Protein AF-A0A434AAF0-F1 (afdb_monomer_lite)

Structure (mmCIF, N/CA/C/O backbone):
data_AF-A0A434AAF0-F1
#
_entry.id   AF-A0A434AAF0-F1
#
loop_
_atom_site.group_PDB
_atom_site.id
_atom_site.type_symbol
_atom_site.label_atom_id
_atom_site.label_alt_id
_atom_site.label_comp_id
_atom_site.label_asym_id
_atom_site.label_entity_id
_atom_site.label_seq_id
_atom_site.pdbx_PDB_ins_code
_atom_site.Cartn_x
_atom_site.Cartn_y
_atom_site.Cartn_z
_atom_site.occupancy
_atom_site.B_iso_or_equiv
_atom_site.auth_seq_id
_atom_site.auth_comp_id
_atom_site.auth_asym_id
_atom_site.auth_atom_id
_atom_site.pdbx_PDB_model_num
ATOM 1 N N . MET A 1 1 ? 7.585 -8.744 -7.421 1.00 86.88 1 MET A N 1
ATOM 2 C CA . MET A 1 1 ? 7.060 -7.723 -6.488 1.00 86.88 1 MET A CA 1
ATOM 3 C C . MET A 1 1 ? 6.099 -8.393 -5.519 1.00 86.88 1 MET A C 1
ATOM 5 O O . MET A 1 1 ? 5.491 -9.385 -5.911 1.00 86.88 1 MET A O 1
ATOM 9 N N . LYS A 1 2 ? 5.959 -7.883 -4.296 1.00 95.50 2 LYS A N 1
ATOM 10 C CA . LYS A 1 2 ? 4.918 -8.319 -3.351 1.00 95.50 2 LYS A CA 1
ATOM 11 C C . LYS A 1 2 ? 3.785 -7.289 -3.315 1.00 95.50 2 LYS A C 1
ATOM 13 O O . LYS A 1 2 ? 4.043 -6.101 -3.485 1.00 95.50 2 LYS A O 1
ATOM 18 N N . LEU A 1 3 ? 2.545 -7.731 -3.127 1.00 96.50 3 LEU A N 1
ATOM 19 C CA . LEU A 1 3 ? 1.380 -6.853 -2.986 1.00 96.50 3 LEU A CA 1
ATOM 20 C C . LEU A 1 3 ? 0.964 -6.800 -1.518 1.00 96.50 3 LEU A C 1
ATOM 22 O O . LEU A 1 3 ? 0.920 -7.837 -0.864 1.00 96.50 3 LEU A O 1
ATOM 26 N N . VAL A 1 4 ? 0.673 -5.607 -1.002 1.00 97.56 4 VAL A N 1
ATOM 27 C CA . VAL A 1 4 ? 0.279 -5.419 0.400 1.00 97.56 4 VAL A CA 1
ATOM 28 C C . VAL A 1 4 ? -0.833 -4.385 0.527 1.00 97.56 4 VAL A C 1
ATOM 30 O O . VAL A 1 4 ? -0.898 -3.423 -0.236 1.00 97.56 4 VAL A O 1
ATOM 33 N N . GLY A 1 5 ? -1.719 -4.589 1.503 1.00 96.38 5 GLY A N 1
ATOM 34 C CA . GLY A 1 5 ? -2.775 -3.632 1.831 1.00 96.38 5 GLY A CA 1
ATOM 35 C C . GLY A 1 5 ? -3.951 -3.612 0.853 1.00 96.38 5 GLY A C 1
ATOM 36 O O . GLY A 1 5 ? -4.733 -2.669 0.894 1.00 96.38 5 GLY A O 1
ATOM 37 N N . PHE A 1 6 ? -4.080 -4.617 -0.019 1.00 97.19 6 PHE A N 1
ATOM 38 C CA . PHE A 1 6 ? -5.203 -4.731 -0.949 1.00 97.19 6 PHE A CA 1
ATOM 39 C C . PHE A 1 6 ? -6.441 -5.301 -0.260 1.00 97.19 6 PHE A C 1
ATOM 41 O O . PHE A 1 6 ? -6.389 -6.372 0.344 1.00 97.19 6 PHE A O 1
ATOM 48 N N . ILE A 1 7 ? -7.556 -4.590 -0.403 1.00 97.38 7 ILE A N 1
ATOM 49 C CA . ILE A 1 7 ? -8.872 -4.977 0.107 1.00 97.38 7 ILE A CA 1
ATOM 50 C C . ILE A 1 7 ? -9.723 -5.433 -1.080 1.00 97.38 7 ILE A C 1
ATOM 52 O O . ILE A 1 7 ? -9.801 -4.718 -2.082 1.00 97.38 7 ILE A O 1
ATOM 56 N N . ARG A 1 8 ? -10.355 -6.606 -0.978 1.00 96.81 8 ARG A N 1
ATOM 57 C CA . ARG A 1 8 ? -11.060 -7.266 -2.090 1.00 96.81 8 ARG A CA 1
ATOM 58 C C . ARG A 1 8 ? -12.187 -6.426 -2.672 1.00 96.81 8 ARG A C 1
ATOM 60 O O . ARG A 1 8 ? -12.369 -6.381 -3.880 1.00 96.81 8 ARG A O 1
ATOM 67 N N . GLU A 1 9 ? -12.894 -5.712 -1.813 1.00 96.50 9 GLU A N 1
ATOM 68 C CA . GLU A 1 9 ? -14.023 -4.856 -2.152 1.00 96.50 9 GLU A CA 1
ATOM 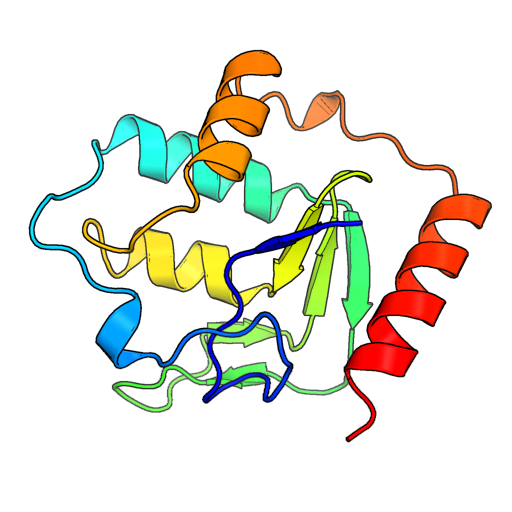69 C C . GLU A 1 9 ? -13.600 -3.603 -2.943 1.00 96.50 9 GLU A C 1
ATOM 71 O O . GLU A 1 9 ? -14.427 -3.011 -3.631 1.00 96.50 9 GLU A O 1
ATOM 76 N N . HIS A 1 10 ? -12.314 -3.223 -2.896 1.00 95.19 10 HIS A N 1
ATOM 77 C CA . HIS A 1 10 ? -11.734 -2.210 -3.792 1.00 95.19 10 HIS A CA 1
ATOM 78 C C . HIS A 1 10 ? -11.057 -2.824 -5.010 1.00 95.19 10 HIS A C 1
ATOM 80 O O . HIS A 1 10 ? -11.116 -2.259 -6.101 1.00 95.19 10 HIS A O 1
ATOM 86 N N . ASN A 1 11 ? -10.363 -3.945 -4.814 1.00 93.94 11 ASN A N 1
ATOM 87 C CA . ASN A 1 11 ? -9.557 -4.609 -5.827 1.00 93.94 11 ASN A CA 1
ATOM 88 C C . ASN A 1 11 ? -9.711 -6.129 -5.726 1.00 93.94 11 ASN A C 1
ATOM 90 O O . ASN A 1 11 ? -9.129 -6.764 -4.840 1.00 93.94 11 ASN A O 1
ATOM 94 N N . ASP A 1 12 ? -10.430 -6.719 -6.679 1.00 93.19 12 ASP A N 1
ATOM 95 C CA . ASP A 1 12 ? -10.618 -8.167 -6.746 1.00 93.19 12 ASP A CA 1
ATOM 96 C C . ASP A 1 12 ? -9.420 -8.851 -7.423 1.00 93.19 12 ASP A C 1
ATOM 98 O O . ASP A 1 12 ? -9.425 -9.183 -8.605 1.00 93.19 12 ASP A O 1
ATOM 102 N N . ILE A 1 13 ? -8.334 -8.985 -6.662 1.00 94.00 13 ILE A N 1
ATOM 103 C CA . ILE A 1 13 ? -7.114 -9.692 -7.060 1.00 94.00 13 ILE A CA 1
ATOM 104 C C . ILE A 1 13 ? -6.813 -10.823 -6.076 1.00 94.00 13 ILE A C 1
ATOM 106 O O . ILE A 1 13 ? -7.236 -10.789 -4.926 1.00 94.00 13 ILE A O 1
ATOM 110 N N . VAL A 1 14 ? -6.018 -11.806 -6.499 1.00 93.06 14 VAL A N 1
ATOM 111 C CA . VAL A 1 14 ? -5.680 -12.986 -5.679 1.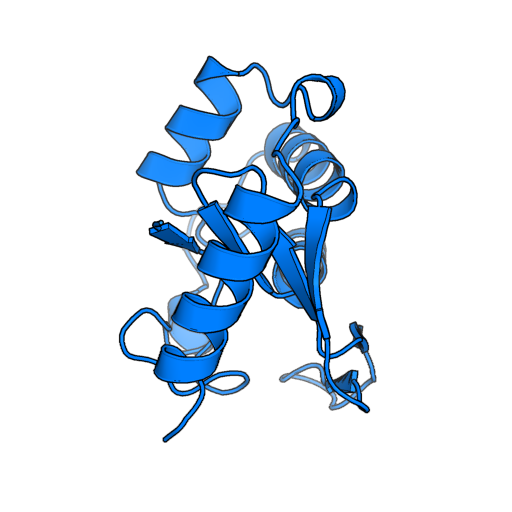00 93.06 14 VAL A CA 1
ATOM 112 C C . VAL A 1 14 ? -5.045 -12.607 -4.336 1.00 93.06 14 VAL A C 1
ATOM 114 O O . VAL A 1 14 ? -5.299 -13.254 -3.324 1.00 93.06 14 VAL A O 1
ATOM 117 N N . GLU A 1 15 ? -4.225 -11.559 -4.314 1.00 94.06 15 GLU A N 1
ATOM 118 C CA . GLU A 1 15 ? -3.528 -11.083 -3.120 1.00 94.06 15 GLU A CA 1
ATOM 119 C C . GLU A 1 15 ? -4.397 -10.224 -2.184 1.00 94.06 15 GLU A C 1
ATOM 121 O O . GLU A 1 15 ? -3.920 -9.808 -1.126 1.00 94.06 15 GLU A O 1
ATOM 126 N N . SER A 1 16 ? -5.649 -9.928 -2.550 1.00 95.62 16 SER A N 1
ATOM 127 C CA . SER A 1 16 ? -6.534 -9.107 -1.729 1.00 95.62 16 SER A CA 1
ATOM 128 C C . SER A 1 16 ? -7.195 -9.905 -0.606 1.00 95.62 16 SER A C 1
ATOM 130 O O . SER A 1 16 ? -7.567 -11.081 -0.730 1.00 95.62 16 SER A O 1
ATOM 132 N N . VAL A 1 17 ? -7.381 -9.228 0.523 1.00 95.62 17 VAL A N 1
ATOM 133 C CA . VAL A 1 17 ? -8.101 -9.761 1.681 1.00 95.62 17 VAL A CA 1
ATOM 134 C C . VAL A 1 17 ? -9.480 -9.120 1.779 1.00 95.62 17 VAL A C 1
ATOM 136 O O . VAL A 1 17 ? -9.656 -7.965 1.400 1.00 95.62 17 VAL A O 1
ATOM 139 N N . ALA A 1 18 ? -10.467 -9.865 2.275 1.00 96.69 18 ALA A N 1
ATOM 140 C CA . ALA A 1 18 ? -11.796 -9.312 2.528 1.00 96.69 18 ALA A CA 1
ATOM 141 C C . ALA A 1 18 ? -11.718 -8.204 3.587 1.00 96.69 18 ALA A C 1
ATOM 143 O O . ALA A 1 18 ? -10.950 -8.326 4.547 1.00 96.69 18 ALA A O 1
ATOM 144 N N . TYR A 1 19 ? -12.527 -7.157 3.437 1.00 96.25 19 TYR A N 1
ATOM 145 C CA . TYR A 1 19 ? -12.526 -5.990 4.318 1.00 96.25 19 TYR A CA 1
ATOM 146 C C . TYR A 1 19 ? -12.697 -6.368 5.791 1.00 96.25 19 TYR A C 1
ATOM 148 O O . TYR A 1 19 ? -11.928 -5.943 6.644 1.00 96.25 19 TYR A O 1
ATOM 156 N N . GLU A 1 20 ? -13.629 -7.264 6.094 1.00 93.88 20 GLU A N 1
ATOM 157 C CA . GLU A 1 20 ? -13.863 -7.764 7.454 1.00 93.88 20 GLU A CA 1
ATOM 158 C C . GLU A 1 20 ? -12.643 -8.470 8.076 1.00 93.88 20 GLU A C 1
ATOM 160 O O . GLU A 1 20 ? -12.477 -8.486 9.295 1.00 93.88 20 GLU A O 1
ATOM 165 N N . SER A 1 21 ? -11.759 -9.029 7.246 1.00 93.31 21 SER A N 1
ATOM 166 C CA . SER A 1 21 ? -10.584 -9.791 7.680 1.00 93.31 21 SER A CA 1
ATOM 167 C C . SER A 1 21 ? -9.350 -8.922 7.932 1.00 93.31 21 SER A C 1
ATOM 169 O O . SER A 1 21 ? -8.333 -9.435 8.406 1.00 93.31 21 SER A O 1
ATOM 171 N N . ILE A 1 22 ? -9.404 -7.619 7.626 1.00 93.75 22 ILE A N 1
ATOM 172 C CA . ILE A 1 22 ? -8.288 -6.702 7.902 1.00 93.75 22 ILE A CA 1
ATOM 173 C C . ILE A 1 22 ? -8.188 -6.364 9.387 1.00 93.75 22 ILE A C 1
ATOM 175 O O . ILE A 1 22 ? -7.147 -5.899 9.832 1.00 93.75 22 ILE A O 1
ATOM 179 N N . PHE A 1 23 ? -9.255 -6.556 10.161 1.00 93.38 23 PHE A N 1
ATOM 180 C CA . PHE A 1 23 ? -9.287 -6.174 11.565 1.00 93.38 23 PHE A CA 1
ATOM 181 C C . PHE A 1 23 ? -8.690 -7.268 12.445 1.00 93.38 23 PHE A C 1
ATOM 183 O O . PHE A 1 23 ? -9.011 -8.448 12.314 1.00 93.38 23 PHE A O 1
ATOM 190 N N . PHE A 1 24 ? -7.843 -6.868 13.390 1.00 88.38 24 PHE A N 1
ATOM 191 C CA . PHE A 1 24 ? -7.308 -7.760 14.410 1.00 88.38 24 PHE A CA 1
ATOM 192 C C . PHE A 1 24 ? -7.720 -7.318 15.818 1.00 88.38 24 PHE A C 1
ATOM 194 O O . PHE A 1 24 ? -8.160 -6.188 16.037 1.00 88.38 24 PHE A O 1
ATOM 201 N N . ASN A 1 25 ? -7.578 -8.219 16.793 1.00 85.88 25 ASN A N 1
ATOM 202 C CA . ASN A 1 25 ? -7.940 -7.940 18.189 1.00 85.88 25 ASN A CA 1
ATOM 203 C C . ASN A 1 25 ? -6.916 -7.047 18.906 1.00 85.88 25 ASN A C 1
ATOM 205 O O . ASN A 1 25 ? -7.210 -6.480 19.956 1.00 85.88 25 ASN A O 1
ATOM 209 N N . VAL A 1 26 ? -5.709 -6.927 18.350 1.00 89.25 26 VAL A N 1
ATOM 210 C CA . VAL A 1 26 ? -4.616 -6.137 18.919 1.00 89.25 26 VAL A CA 1
ATOM 211 C C . VAL A 1 26 ? -4.438 -4.871 18.092 1.00 89.25 26 VAL A C 1
ATOM 213 O O . VAL A 1 26 ? -4.346 -4.929 16.867 1.00 89.25 26 VAL A O 1
ATOM 216 N N . LYS A 1 27 ? -4.385 -3.722 18.771 1.00 91.12 27 LYS A N 1
ATOM 217 C CA . LYS A 1 27 ? -4.048 -2.445 18.139 1.00 91.12 27 LYS A CA 1
ATOM 218 C C . LYS A 1 27 ? -2.551 -2.387 17.860 1.00 91.12 27 LYS A C 1
ATOM 220 O O . LYS A 1 27 ? -1.747 -2.756 18.715 1.00 91.12 27 LYS A O 1
ATOM 225 N N . ASN A 1 28 ? -2.185 -1.866 16.697 1.00 92.31 28 ASN A N 1
ATOM 226 C CA . ASN A 1 28 ? -0.816 -1.451 16.439 1.00 92.31 28 ASN A CA 1
ATOM 227 C C . ASN A 1 28 ? -0.450 -0.308 17.388 1.00 92.31 28 ASN A C 1
ATOM 229 O O . ASN A 1 28 ? -1.307 0.486 17.789 1.00 92.31 28 ASN A O 1
ATOM 233 N N . ASN A 1 29 ? 0.832 -0.211 17.733 1.00 93.31 29 ASN A N 1
ATOM 234 C CA . ASN A 1 29 ? 1.311 0.964 18.445 1.00 93.31 29 ASN A CA 1
ATOM 235 C C . ASN A 1 29 ? 1.219 2.203 17.530 1.00 93.31 29 ASN A C 1
ATOM 237 O O . ASN A 1 29 ? 1.331 2.104 16.304 1.00 93.31 29 ASN A O 1
ATOM 241 N N . GLU A 1 30 ? 0.985 3.365 18.135 1.00 94.50 30 GLU A N 1
ATOM 242 C CA . GLU A 1 30 ? 0.749 4.620 17.414 1.00 94.50 30 GLU A CA 1
ATOM 243 C C . GLU A 1 30 ? 1.944 5.018 16.537 1.00 94.50 30 GLU A C 1
ATOM 245 O O . GLU A 1 30 ? 1.771 5.385 15.376 1.00 94.50 30 GLU A O 1
ATOM 250 N N . GLU A 1 31 ? 3.162 4.852 17.054 1.00 95.19 31 GLU A N 1
ATOM 251 C CA . GLU A 1 31 ? 4.404 5.114 16.324 1.00 95.19 31 GLU A CA 1
ATOM 252 C C . GLU A 1 31 ? 4.505 4.287 15.029 1.00 95.19 31 GLU A C 1
ATOM 254 O O . GLU A 1 31 ? 4.872 4.814 13.981 1.00 95.19 31 GLU A O 1
ATOM 259 N N . THR A 1 32 ? 4.105 3.014 15.059 1.00 94.62 32 THR A N 1
ATOM 260 C CA . THR A 1 32 ? 4.098 2.129 13.885 1.00 94.62 32 THR A CA 1
ATOM 261 C C . THR A 1 32 ? 3.107 2.621 12.846 1.00 94.62 32 THR A C 1
ATOM 263 O O . THR A 1 32 ? 3.442 2.642 11.663 1.00 94.62 32 THR A O 1
ATOM 266 N N . ILE A 1 33 ? 1.915 3.066 13.256 1.00 96.00 33 ILE A N 1
ATOM 267 C CA . ILE A 1 33 ? 0.933 3.649 12.332 1.00 96.00 33 ILE A CA 1
ATOM 268 C C . ILE A 1 33 ? 1.486 4.931 11.700 1.00 96.00 33 ILE A C 1
ATOM 270 O O . ILE A 1 33 ? 1.432 5.086 10.477 1.00 96.00 33 ILE A O 1
ATOM 274 N N . ILE A 1 34 ? 2.058 5.835 12.498 1.00 96.56 34 ILE A N 1
ATOM 275 C CA . ILE A 1 34 ? 2.630 7.097 12.009 1.00 96.56 34 ILE A CA 1
ATOM 276 C C . ILE A 1 34 ? 3.768 6.823 11.019 1.00 96.56 34 ILE A C 1
ATOM 278 O O . ILE A 1 34 ? 3.733 7.314 9.890 1.00 96.56 34 ILE A O 1
ATOM 282 N N . ASN A 1 35 ? 4.738 5.992 11.399 1.00 96.69 35 ASN A N 1
ATOM 283 C CA . ASN A 1 35 ? 5.903 5.692 10.571 1.00 96.69 35 ASN A CA 1
ATOM 284 C C . ASN A 1 35 ? 5.515 4.949 9.286 1.00 96.69 35 ASN A C 1
ATOM 286 O O . ASN A 1 35 ? 5.972 5.316 8.202 1.00 96.69 35 ASN A O 1
ATOM 290 N N . THR A 1 36 ? 4.622 3.959 9.381 1.00 97.06 36 THR A N 1
ATOM 291 C CA . THR A 1 36 ? 4.135 3.207 8.215 1.00 97.06 36 THR A CA 1
ATOM 292 C C . THR A 1 36 ? 3.375 4.119 7.264 1.00 97.06 36 THR A C 1
ATOM 294 O O . THR A 1 36 ? 3.671 4.157 6.075 1.00 97.06 36 THR A O 1
ATOM 297 N N . THR A 1 37 ? 2.422 4.908 7.758 1.00 97.12 37 THR A N 1
ATOM 298 C CA . THR A 1 37 ? 1.620 5.777 6.884 1.00 97.12 37 THR A CA 1
ATOM 299 C C . THR A 1 37 ? 2.465 6.877 6.246 1.00 97.12 37 THR A C 1
ATOM 301 O O . THR A 1 37 ? 2.273 7.181 5.070 1.00 97.12 37 THR A O 1
ATOM 304 N N . ASN A 1 38 ? 3.443 7.435 6.967 1.00 96.88 38 ASN A N 1
ATOM 305 C CA . ASN A 1 38 ? 4.400 8.384 6.403 1.00 96.88 38 ASN A CA 1
ATOM 306 C C . ASN A 1 38 ? 5.234 7.750 5.280 1.00 96.88 38 ASN A C 1
ATOM 308 O O . ASN A 1 38 ? 5.398 8.353 4.221 1.00 96.88 38 ASN A O 1
ATOM 312 N N . TYR A 1 39 ? 5.699 6.515 5.476 1.00 97.81 39 TYR A N 1
ATOM 313 C CA . TYR A 1 39 ? 6.408 5.760 4.447 1.00 97.81 39 TYR A CA 1
ATOM 314 C C . TYR A 1 39 ? 5.540 5.522 3.202 1.00 97.81 39 TYR A C 1
ATOM 316 O O . TYR A 1 39 ? 5.945 5.862 2.091 1.00 97.81 39 TYR A O 1
ATOM 324 N N . LEU A 1 40 ? 4.317 5.011 3.387 1.00 97.75 40 LEU A N 1
ATOM 325 C CA . LEU A 1 40 ? 3.386 4.699 2.297 1.00 97.75 40 LEU A CA 1
ATOM 326 C C . LEU A 1 40 ? 3.036 5.930 1.447 1.00 97.75 40 LEU A C 1
ATOM 328 O O . LEU A 1 40 ? 2.937 5.817 0.225 1.00 97.75 40 LEU A O 1
ATOM 332 N N . ASN A 1 41 ? 2.869 7.098 2.080 1.00 96.69 41 ASN A N 1
ATOM 333 C CA . ASN A 1 41 ? 2.525 8.354 1.398 1.00 96.69 41 ASN A CA 1
ATOM 334 C C . ASN A 1 41 ? 3.679 8.928 0.557 1.00 96.69 41 ASN A C 1
ATOM 336 O O . ASN A 1 41 ? 3.437 9.786 -0.287 1.00 96.69 41 ASN A O 1
ATOM 340 N N . ASN A 1 42 ? 4.914 8.470 0.784 1.00 97.19 42 ASN A N 1
ATOM 341 C CA . ASN A 1 42 ? 6.111 8.900 0.056 1.00 97.19 42 ASN A CA 1
ATOM 342 C C . ASN A 1 42 ? 6.616 7.834 -0.937 1.00 97.19 42 ASN A C 1
ATOM 344 O O . ASN A 1 42 ? 7.747 7.917 -1.416 1.00 97.19 42 ASN A O 1
ATOM 348 N N . GLY A 1 43 ? 5.795 6.826 -1.252 1.00 97.12 43 GLY A N 1
ATOM 349 C CA . GLY A 1 43 ? 6.102 5.845 -2.291 1.00 97.12 43 GLY A CA 1
ATOM 350 C C . GLY A 1 43 ? 6.130 6.451 -3.698 1.00 97.12 43 GLY A C 1
ATOM 351 O O . GLY A 1 43 ? 5.572 7.516 -3.963 1.00 97.12 43 GLY A O 1
ATOM 352 N N . ILE A 1 44 ? 6.745 5.738 -4.639 1.00 97.62 44 ILE A N 1
ATOM 353 C CA . ILE A 1 44 ? 6.768 6.129 -6.050 1.00 97.62 44 ILE A CA 1
ATOM 354 C C . ILE A 1 44 ? 5.481 5.654 -6.720 1.00 97.62 44 ILE A C 1
ATOM 356 O O . ILE A 1 44 ? 5.142 4.476 -6.654 1.00 97.62 44 ILE A O 1
ATOM 360 N N . LEU A 1 45 ? 4.770 6.565 -7.384 1.00 97.50 45 LEU A N 1
ATOM 361 C CA . LEU A 1 45 ? 3.549 6.250 -8.125 1.00 97.50 45 LEU A CA 1
ATOM 362 C C . LEU A 1 45 ? 3.841 5.253 -9.256 1.00 97.50 45 LEU A C 1
ATOM 364 O O . LEU A 1 45 ? 4.634 5.556 -10.143 1.00 97.50 45 LEU A O 1
ATOM 368 N N . VAL A 1 46 ? 3.175 4.102 -9.281 1.00 96.81 46 VAL A N 1
ATOM 369 C CA . VAL A 1 46 ? 3.335 3.092 -10.343 1.00 96.81 46 VAL A CA 1
ATOM 370 C C . VAL A 1 46 ? 2.226 3.196 -11.372 1.00 96.81 46 VAL A C 1
ATOM 372 O O . VAL A 1 46 ? 2.503 3.286 -12.558 1.00 96.81 46 VAL A O 1
ATOM 375 N N . LEU A 1 47 ? 0.979 3.198 -10.913 1.00 95.31 47 LEU A N 1
ATOM 376 C CA . LEU A 1 47 ? -0.195 3.139 -11.772 1.00 95.31 47 LEU A CA 1
ATOM 377 C C . LEU A 1 47 ? -1.280 4.035 -11.181 1.00 95.31 47 LEU A C 1
ATOM 379 O O . LEU A 1 47 ? -1.461 4.068 -9.963 1.00 95.31 47 LEU A O 1
ATOM 383 N N . ALA A 1 48 ? -1.998 4.754 -12.035 1.00 95.19 48 ALA A N 1
ATOM 384 C CA . ALA A 1 48 ? -3.150 5.553 -11.644 1.00 95.19 48 ALA A CA 1
ATOM 385 C C . ALA A 1 48 ? -4.219 5.512 -12.732 1.00 95.19 48 ALA A C 1
ATOM 387 O O . ALA A 1 48 ? -3.909 5.515 -13.921 1.00 95.19 48 ALA A O 1
ATOM 388 N N . TRP 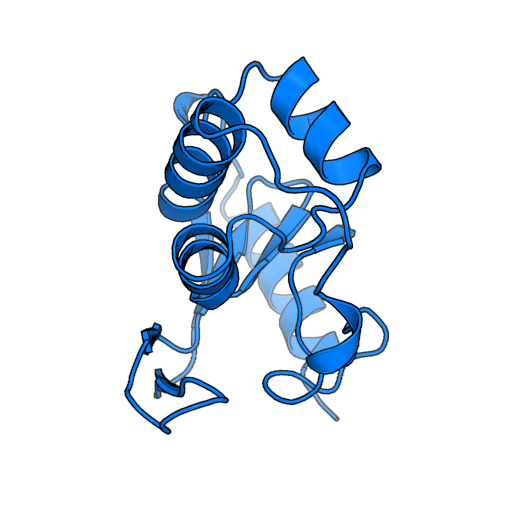A 1 49 ? -5.474 5.507 -12.302 1.00 91.88 49 TRP A N 1
ATOM 389 C CA . TRP A 1 49 ? -6.653 5.518 -13.156 1.00 91.88 49 TRP A CA 1
ATOM 390 C C . TRP A 1 49 ? -7.490 6.753 -12.842 1.00 91.88 49 TRP A C 1
ATOM 392 O O . TRP A 1 49 ? -7.398 7.333 -11.758 1.00 91.88 49 TRP A O 1
ATOM 402 N N . MET A 1 50 ? -8.344 7.151 -13.785 1.00 91.75 50 MET A N 1
ATOM 403 C CA . MET A 1 50 ? -9.339 8.180 -13.505 1.00 91.75 50 MET A CA 1
ATOM 404 C C . MET A 1 50 ? -10.341 7.646 -12.480 1.00 91.75 50 MET A C 1
ATOM 406 O O . MET A 1 50 ? -11.058 6.685 -12.750 1.00 91.75 50 MET A O 1
ATOM 410 N N . GLY A 1 51 ? -10.393 8.269 -11.305 1.00 93.81 51 GLY A N 1
ATOM 411 C CA . GLY A 1 51 ? -11.350 7.925 -10.262 1.00 93.81 51 GLY A CA 1
ATOM 412 C C . GLY A 1 51 ? -10.770 8.016 -8.860 1.00 93.81 51 GLY A C 1
ATOM 413 O O . GLY A 1 51 ? -9.602 8.350 -8.653 1.00 93.81 51 GLY A O 1
ATOM 414 N N . TYR A 1 52 ? -11.623 7.697 -7.896 1.00 96.25 52 TYR A N 1
ATOM 415 C CA . TYR A 1 52 ? -11.308 7.703 -6.476 1.00 96.25 52 TYR A CA 1
ATOM 416 C C . TYR A 1 52 ? -11.822 6.417 -5.845 1.00 96.25 52 TYR A C 1
ATOM 418 O O . TYR A 1 52 ? -12.900 5.934 -6.196 1.00 96.25 52 TYR A O 1
ATOM 426 N N . PHE A 1 53 ? -11.062 5.900 -4.890 1.00 96.81 53 PHE A N 1
ATOM 427 C CA . PHE A 1 53 ? -11.556 4.908 -3.956 1.00 96.81 53 PHE A CA 1
ATOM 428 C C . PHE A 1 53 ? -12.541 5.556 -2.992 1.00 96.81 53 PHE A C 1
ATOM 430 O O . PHE A 1 53 ? -12.365 6.709 -2.578 1.00 96.81 53 PHE A O 1
ATOM 437 N N . LYS A 1 54 ? -13.567 4.788 -2.641 1.00 97.62 54 LYS A N 1
ATOM 438 C CA . LYS A 1 54 ? -14.563 5.166 -1.647 1.00 97.62 54 LYS A CA 1
ATOM 439 C C . LYS A 1 54 ? -14.289 4.437 -0.345 1.00 97.62 54 LYS A C 1
ATOM 441 O O . LYS A 1 54 ? -13.751 3.340 -0.345 1.00 97.62 54 LYS A O 1
ATOM 446 N N . ASP A 1 55 ? -14.636 5.040 0.768 1.00 97.00 55 ASP A N 1
ATOM 447 C CA . ASP A 1 55 ? -14.670 4.353 2.046 1.00 97.00 55 ASP A CA 1
ATOM 448 C C . ASP A 1 55 ? -15.754 3.265 2.024 1.00 97.00 55 ASP A C 1
ATOM 450 O O . ASP A 1 55 ? -16.862 3.501 1.534 1.00 97.00 55 ASP A O 1
ATOM 454 N N . LEU A 1 56 ? -15.450 2.084 2.557 1.00 96.69 56 LEU A N 1
ATOM 455 C CA . LEU A 1 56 ? -16.404 0.976 2.610 1.00 96.69 56 LEU A CA 1
ATOM 456 C C . LEU A 1 56 ? -17.479 1.170 3.684 1.00 96.69 56 LEU A C 1
ATOM 458 O O . LEU A 1 56 ? -18.537 0.558 3.577 1.00 96.69 56 LEU A O 1
ATOM 462 N N . ASP A 1 57 ? -17.253 2.037 4.676 1.00 95.50 57 ASP A N 1
ATOM 463 C CA . ASP A 1 57 ? -18.225 2.232 5.759 1.00 95.50 57 ASP A CA 1
ATOM 464 C C . ASP A 1 57 ? -19.263 3.318 5.457 1.00 95.50 57 ASP A C 1
ATOM 466 O O . ASP A 1 57 ? -20.423 3.185 5.843 1.00 95.50 57 ASP A O 1
ATOM 470 N N . ASN A 1 58 ? -18.863 4.410 4.797 1.00 96.00 58 ASN A N 1
ATOM 471 C CA . ASN A 1 58 ? -19.730 5.576 4.559 1.00 96.00 58 ASN A CA 1
ATOM 472 C C . ASN A 1 58 ? -19.820 6.007 3.080 1.00 96.00 58 ASN A C 1
ATOM 474 O O . ASN A 1 58 ? -20.670 6.830 2.747 1.00 96.00 58 ASN A O 1
ATOM 478 N N . GLY A 1 59 ? -18.995 5.455 2.181 1.00 95.69 59 GLY A N 1
ATOM 479 C CA . GLY A 1 59 ? -18.988 5.800 0.757 1.00 95.69 59 GLY A CA 1
ATOM 480 C C . GLY A 1 59 ? -18.261 7.101 0.385 1.00 95.69 59 GLY A C 1
ATOM 481 O O . GLY A 1 59 ? -18.278 7.468 -0.796 1.00 95.69 59 GLY A O 1
ATOM 482 N N . ASP A 1 60 ? -17.617 7.783 1.338 1.00 97.62 60 ASP A N 1
ATOM 483 C CA . ASP A 1 60 ? -16.880 9.031 1.100 1.00 97.62 60 ASP A CA 1
ATOM 484 C C . ASP A 1 60 ? -15.646 8.801 0.216 1.00 97.62 60 ASP A C 1
ATOM 486 O O . ASP A 1 60 ? -15.056 7.724 0.215 1.00 97.62 60 ASP A O 1
ATOM 490 N N . LEU A 1 61 ? -15.214 9.810 -0.547 1.00 97.19 61 LEU A N 1
ATOM 491 C CA . LEU A 1 61 ? -13.988 9.710 -1.350 1.00 97.19 61 LEU A CA 1
ATOM 492 C C . LEU A 1 61 ? -12.754 9.778 -0.438 1.00 97.19 61 LEU A C 1
ATOM 494 O O . LEU A 1 61 ? -12.566 10.774 0.258 1.00 97.19 61 LEU A O 1
ATOM 498 N N . ILE A 1 62 ? -11.890 8.758 -0.474 1.00 96.94 62 ILE A N 1
ATOM 499 C CA . ILE A 1 62 ? -10.768 8.635 0.482 1.00 96.94 62 ILE A CA 1
ATOM 500 C C . ILE A 1 62 ? -9.386 8.757 -0.149 1.00 96.94 62 ILE A C 1
ATOM 502 O O . ILE A 1 62 ? -8.447 9.217 0.500 1.00 96.94 62 ILE A O 1
ATOM 506 N N . ALA A 1 63 ? -9.235 8.344 -1.406 1.00 95.12 63 ALA A N 1
ATOM 507 C CA . ALA A 1 63 ? -7.953 8.363 -2.095 1.00 95.12 63 ALA A CA 1
ATOM 508 C C . ALA A 1 63 ? -8.153 8.312 -3.616 1.00 95.12 63 ALA A C 1
ATOM 510 O O . ALA A 1 63 ? -9.139 7.732 -4.072 1.00 95.12 63 ALA A O 1
ATOM 511 N N . PRO A 1 64 ? -7.244 8.882 -4.425 1.00 96.06 64 PRO A N 1
ATOM 512 C CA . PRO A 1 64 ? -7.242 8.643 -5.868 1.00 96.06 64 PRO A CA 1
ATOM 513 C C . PRO A 1 64 ? -7.069 7.147 -6.171 1.00 96.06 64 PRO A C 1
ATOM 515 O O . PRO A 1 64 ? -6.450 6.426 -5.387 1.00 96.06 64 PRO A O 1
ATOM 518 N N . ASN A 1 65 ? -7.594 6.681 -7.310 1.00 96.06 65 ASN A N 1
ATOM 519 C CA . ASN A 1 65 ? -7.374 5.310 -7.779 1.00 96.06 65 ASN A CA 1
ATOM 520 C C . ASN A 1 65 ? -5.928 5.140 -8.273 1.00 96.06 65 ASN A C 1
ATOM 522 O O . ASN A 1 65 ? -5.652 5.174 -9.473 1.00 96.06 65 ASN A O 1
ATOM 526 N N . SER A 1 66 ? -4.996 5.044 -7.328 1.00 97.25 66 SER A N 1
ATOM 527 C CA . SER A 1 66 ? -3.564 4.956 -7.580 1.00 97.25 66 SER A CA 1
ATOM 528 C C . SER A 1 66 ? -2.862 3.934 -6.691 1.00 97.25 66 SER A C 1
ATOM 530 O O . SER A 1 66 ? -3.334 3.560 -5.614 1.00 97.25 66 SER A O 1
ATOM 532 N N . TYR A 1 67 ? -1.703 3.491 -7.172 1.00 98.00 67 TYR A N 1
ATOM 533 C CA . TYR A 1 67 ? -0.873 2.464 -6.559 1.00 98.00 67 TYR A CA 1
ATOM 534 C C . TYR A 1 67 ? 0.574 2.937 -6.524 1.00 98.00 67 TYR A C 1
ATOM 536 O O . TYR A 1 67 ? 1.076 3.515 -7.493 1.00 98.00 67 TYR A O 1
ATOM 544 N N . TYR A 1 68 ? 1.246 2.676 -5.413 1.00 98.38 68 TYR A N 1
ATOM 545 C CA . TYR A 1 68 ? 2.590 3.160 -5.125 1.00 98.38 68 TYR A CA 1
ATOM 546 C C . TYR A 1 68 ? 3.527 1.996 -4.828 1.00 98.38 68 TYR A C 1
ATOM 548 O O . TYR A 1 68 ? 3.080 0.893 -4.516 1.00 98.38 68 TYR A O 1
ATOM 556 N N . THR A 1 69 ? 4.830 2.242 -4.934 1.00 97.88 69 THR A N 1
ATOM 557 C CA . THR A 1 69 ? 5.866 1.243 -4.681 1.00 97.88 69 THR A CA 1
ATOM 558 C C . THR A 1 69 ? 7.104 1.835 -4.027 1.00 97.88 69 THR A C 1
ATOM 560 O O . THR A 1 69 ? 7.415 3.016 -4.192 1.00 97.88 69 THR A O 1
ATOM 563 N N . ASP A 1 70 ? 7.861 0.975 -3.355 1.00 96.56 70 ASP A N 1
ATOM 564 C CA . ASP A 1 70 ? 9.256 1.201 -2.981 1.00 96.56 70 ASP A CA 1
ATOM 565 C C . ASP A 1 70 ? 10.262 0.442 -3.872 1.00 96.56 70 ASP A C 1
ATOM 567 O O . ASP A 1 70 ? 11.470 0.533 -3.660 1.00 96.56 70 ASP A O 1
ATOM 571 N N . GLY A 1 71 ? 9.772 -0.314 -4.862 1.00 95.62 71 GLY A N 1
ATOM 572 C CA . GLY A 1 71 ? 10.540 -1.234 -5.705 1.00 95.62 71 GLY A CA 1
ATOM 573 C C . GLY A 1 71 ? 10.457 -2.708 -5.286 1.00 95.62 71 GLY A C 1
ATOM 574 O O . GLY A 1 71 ? 10.722 -3.583 -6.110 1.00 95.62 71 GLY A O 1
ATOM 575 N N . SER A 1 72 ? 10.041 -3.000 -4.054 1.00 95.56 72 SER A N 1
ATOM 576 C CA . SER A 1 72 ? 9.886 -4.361 -3.517 1.00 95.56 72 SER A CA 1
ATOM 577 C C . SER A 1 72 ? 8.413 -4.730 -3.332 1.00 95.56 72 SER A C 1
ATOM 579 O O . SER A 1 72 ? 7.973 -5.810 -3.749 1.00 95.56 72 SER A O 1
ATOM 581 N N . TYR A 1 73 ? 7.650 -3.804 -2.757 1.00 97.75 73 TYR A N 1
ATOM 582 C CA . TYR A 1 73 ? 6.228 -3.896 -2.471 1.00 97.75 73 TYR A CA 1
ATOM 583 C C . TYR A 1 73 ? 5.436 -2.906 -3.321 1.00 97.75 73 TYR A C 1
ATOM 585 O O . TYR A 1 73 ? 5.921 -1.828 -3.666 1.00 97.75 73 TYR A O 1
ATOM 593 N N . ILE A 1 74 ? 4.198 -3.264 -3.641 1.00 98.12 74 ILE A N 1
ATOM 594 C CA . ILE A 1 74 ? 3.198 -2.356 -4.198 1.00 98.12 74 ILE A CA 1
ATOM 595 C C . ILE A 1 74 ? 2.005 -2.324 -3.255 1.00 98.12 74 ILE A C 1
ATOM 597 O O . ILE A 1 74 ? 1.590 -3.363 -2.738 1.00 98.12 74 ILE A O 1
ATOM 601 N N . TRP A 1 75 ? 1.447 -1.135 -3.064 1.00 98.19 75 TRP A N 1
ATOM 602 C CA . TRP A 1 75 ? 0.262 -0.918 -2.246 1.00 98.19 75 TRP A CA 1
ATOM 603 C C . TRP A 1 75 ? -0.688 0.101 -2.882 1.00 98.19 75 TRP A C 1
ATOM 605 O O . TRP A 1 75 ? -0.250 0.988 -3.625 1.00 98.19 75 TRP A O 1
ATOM 615 N N . PRO A 1 76 ? -1.993 0.007 -2.590 1.00 97.75 76 PRO A N 1
ATOM 616 C CA . PRO A 1 76 ? -2.975 0.985 -3.031 1.00 97.75 76 PRO A CA 1
ATOM 617 C C . PRO A 1 76 ? -2.948 2.248 -2.160 1.00 97.75 76 PRO A C 1
ATOM 619 O O . PRO A 1 76 ? -2.612 2.209 -0.974 1.00 97.75 76 PRO A O 1
ATOM 622 N N . ALA A 1 77 ? -3.365 3.379 -2.730 1.00 97.69 77 ALA A N 1
ATOM 623 C CA . ALA A 1 77 ? -3.415 4.671 -2.043 1.00 97.69 77 ALA A CA 1
ATOM 624 C C . ALA A 1 77 ? -4.266 4.647 -0.758 1.00 97.69 77 ALA A C 1
ATOM 626 O O . ALA A 1 77 ? -3.912 5.272 0.244 1.00 97.69 77 ALA A O 1
ATOM 627 N N . TYR A 1 78 ? -5.369 3.890 -0.763 1.00 97.69 78 TYR A N 1
ATOM 628 C CA . TYR A 1 78 ? -6.263 3.772 0.392 1.00 97.69 78 TYR A CA 1
ATOM 629 C C . TYR A 1 78 ? -5.633 3.044 1.582 1.00 97.69 78 TYR A C 1
ATOM 631 O O . TYR A 1 78 ? -6.150 3.152 2.692 1.00 97.69 78 TYR A O 1
ATOM 639 N N . PHE A 1 79 ? -4.526 2.317 1.401 1.00 98.00 79 PHE A N 1
ATOM 640 C CA . PHE A 1 79 ? -3.934 1.544 2.492 1.00 98.00 79 PHE A CA 1
ATOM 641 C C . PHE A 1 79 ? -3.517 2.451 3.659 1.00 98.00 79 PHE A C 1
ATOM 643 O O . PHE A 1 79 ? -3.860 2.200 4.812 1.00 98.00 79 PHE A O 1
ATOM 650 N N . SER A 1 80 ? -2.876 3.580 3.347 1.00 97.06 80 SER A N 1
ATOM 651 C CA . SER A 1 80 ? -2.510 4.606 4.333 1.00 97.06 80 SER A CA 1
ATOM 652 C C . SER A 1 80 ? -3.734 5.190 5.050 1.00 97.06 80 SER A C 1
ATOM 654 O O . SER A 1 80 ? -3.687 5.435 6.255 1.00 97.06 80 SER A O 1
ATOM 656 N N . TYR A 1 81 ? -4.851 5.372 4.337 1.00 97.50 81 TYR A N 1
ATOM 657 C CA . TYR A 1 81 ? -6.105 5.851 4.919 1.00 97.50 81 TYR A CA 1
ATOM 658 C C . TYR A 1 81 ? -6.661 4.862 5.953 1.00 97.50 81 TYR A C 1
ATOM 660 O O . TYR A 1 81 ? -6.903 5.249 7.098 1.00 97.50 81 TYR A O 1
ATOM 668 N N . TYR A 1 82 ? -6.801 3.583 5.591 1.00 97.44 82 TYR A N 1
ATOM 669 C CA . TYR A 1 82 ? -7.364 2.579 6.497 1.00 97.44 82 TYR A CA 1
ATOM 670 C C . TYR A 1 82 ? -6.477 2.320 7.718 1.00 97.44 82 TYR A C 1
ATOM 672 O O . TYR A 1 82 ? -7.012 2.140 8.808 1.00 97.44 82 TYR A O 1
ATOM 680 N N . LEU A 1 83 ? -5.146 2.395 7.591 1.00 96.50 83 LEU A N 1
ATOM 681 C CA . LEU A 1 83 ? -4.241 2.313 8.746 1.00 96.50 83 LEU A CA 1
ATOM 682 C C . LEU A 1 83 ? -4.454 3.454 9.751 1.00 96.50 83 LEU A C 1
ATOM 684 O O . LEU A 1 83 ? -4.385 3.232 10.957 1.00 96.50 83 LEU A O 1
ATOM 688 N N . LYS A 1 84 ? -4.720 4.677 9.269 1.00 95.69 84 LYS A N 1
ATOM 689 C CA . LYS A 1 84 ? -5.015 5.827 10.141 1.00 95.69 84 LYS A CA 1
ATOM 690 C C . LYS A 1 84 ? -6.398 5.723 10.772 1.00 95.69 84 LYS A C 1
ATOM 692 O O . LYS A 1 84 ? -6.556 6.047 11.945 1.00 95.69 84 LYS A O 1
ATOM 697 N N . LYS A 1 85 ? -7.392 5.287 9.993 1.00 96.12 85 LYS A N 1
ATOM 698 C CA . LYS A 1 85 ? -8.775 5.124 10.454 1.00 96.12 85 LYS A CA 1
ATOM 699 C C . LYS A 1 85 ? -8.899 4.004 11.489 1.00 96.12 85 LYS A C 1
ATOM 701 O O . LYS A 1 85 ? -9.625 4.153 12.469 1.00 96.12 85 LYS A O 1
ATOM 706 N N . TYR A 1 86 ? -8.158 2.913 11.294 1.00 95.69 86 TYR A N 1
ATOM 707 C CA . TYR A 1 86 ? -8.256 1.695 12.086 1.00 95.69 86 TYR A CA 1
ATOM 708 C C . TYR A 1 86 ? -6.910 1.302 12.695 1.00 95.69 86 TYR A C 1
ATOM 710 O O . TYR A 1 86 ? -6.141 0.559 12.085 1.00 95.69 86 TYR A O 1
ATOM 718 N N . PRO A 1 87 ? -6.633 1.702 13.951 1.00 92.88 87 PRO A N 1
ATOM 719 C CA . PRO A 1 87 ? -5.408 1.309 14.650 1.00 92.88 87 PRO A CA 1
ATOM 720 C C . PRO A 1 87 ? -5.229 -0.209 14.788 1.00 92.88 87 PRO A C 1
ATOM 722 O O . PRO A 1 87 ? -4.119 -0.679 15.012 1.00 92.88 87 PRO A O 1
ATOM 725 N N . ASN A 1 88 ? -6.305 -0.988 14.669 1.00 94.62 88 ASN A N 1
ATOM 726 C CA . ASN A 1 88 ? -6.301 -2.449 14.703 1.00 94.62 88 ASN A CA 1
ATOM 727 C C . ASN A 1 88 ? -6.279 -3.108 13.311 1.00 94.62 88 ASN A C 1
ATOM 729 O O . ASN A 1 88 ? -6.528 -4.309 13.206 1.00 94.62 88 ASN A O 1
ATOM 733 N N . TYR A 1 89 ? -5.996 -2.350 12.250 1.00 95.31 89 TYR A N 1
ATOM 734 C CA . TYR A 1 89 ? -5.756 -2.901 10.921 1.00 95.31 89 TYR A CA 1
ATOM 735 C C . TYR A 1 89 ? -4.514 -3.804 10.943 1.00 95.31 89 TYR A C 1
ATOM 737 O O . TYR A 1 89 ? -3.434 -3.404 11.377 1.00 95.31 89 TYR A O 1
ATOM 745 N N . LYS A 1 90 ? -4.642 -5.026 10.438 1.00 93.81 90 LYS A N 1
ATOM 746 C CA . LYS A 1 90 ? -3.578 -6.020 10.362 1.00 93.81 90 LYS A CA 1
ATOM 747 C C . LYS A 1 90 ? -2.575 -5.651 9.269 1.00 93.81 90 LYS A C 1
ATOM 749 O O . LYS A 1 90 ? -2.874 -5.735 8.080 1.00 93.81 90 LYS A O 1
ATOM 754 N N . ILE A 1 91 ? -1.368 -5.277 9.677 1.00 93.56 91 ILE A N 1
ATOM 755 C CA . ILE A 1 91 ? -0.238 -5.076 8.766 1.00 93.56 91 ILE A CA 1
ATOM 756 C C . ILE A 1 91 ? 0.415 -6.438 8.510 1.00 93.56 91 ILE A C 1
ATOM 758 O O . ILE A 1 91 ? 0.595 -7.224 9.441 1.00 93.56 91 ILE A O 1
ATOM 762 N N . ASP A 1 92 ? 0.747 -6.728 7.252 1.00 94.56 92 ASP A N 1
ATOM 763 C CA . ASP A 1 92 ? 1.496 -7.934 6.899 1.00 94.56 92 ASP A CA 1
ATOM 764 C C . ASP A 1 92 ? 2.850 -7.973 7.634 1.00 94.56 92 ASP A C 1
ATOM 766 O O . ASP A 1 92 ? 3.565 -6.969 7.694 1.00 94.56 92 ASP A O 1
ATOM 770 N N . ALA A 1 93 ? 3.187 -9.123 8.223 1.00 93.81 93 ALA A N 1
ATOM 771 C CA . ALA A 1 93 ? 4.356 -9.248 9.090 1.00 93.81 93 ALA A CA 1
ATOM 772 C C . ALA A 1 93 ? 5.672 -9.116 8.310 1.00 93.81 93 ALA A C 1
ATOM 774 O O . ALA A 1 93 ? 6.587 -8.443 8.782 1.00 93.81 93 ALA A O 1
ATOM 775 N N . GLU A 1 94 ? 5.750 -9.692 7.106 1.00 96.25 94 GLU A N 1
ATOM 776 C CA . GLU A 1 94 ? 6.938 -9.582 6.252 1.00 96.25 94 GLU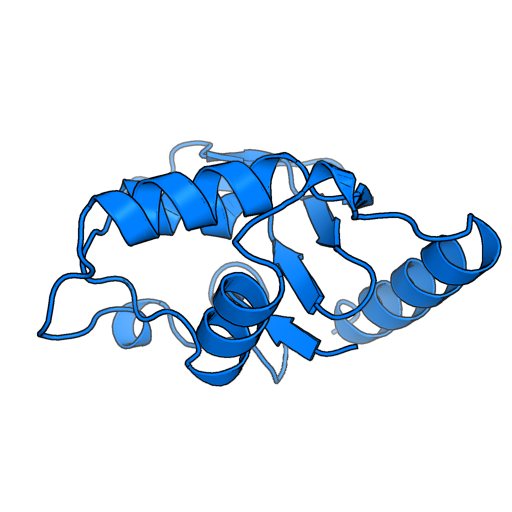 A CA 1
ATOM 777 C C . GLU A 1 94 ? 7.122 -8.145 5.753 1.00 96.25 94 GLU A C 1
ATOM 779 O O . GLU A 1 94 ? 8.246 -7.646 5.646 1.00 96.25 94 GLU A O 1
ATOM 784 N N . PHE A 1 95 ? 6.018 -7.448 5.474 1.00 96.75 95 PHE A N 1
ATOM 785 C CA . PHE A 1 95 ? 6.057 -6.033 5.135 1.00 96.75 95 PHE A CA 1
ATOM 786 C C . PHE A 1 95 ? 6.550 -5.182 6.309 1.00 96.75 95 PHE A C 1
ATOM 788 O O . PHE A 1 95 ? 7.424 -4.336 6.127 1.00 96.75 95 PHE A O 1
ATOM 795 N N . LEU A 1 96 ? 6.042 -5.414 7.521 1.00 95.38 96 LEU A N 1
ATOM 796 C CA . LEU A 1 96 ? 6.472 -4.664 8.701 1.00 95.38 96 LEU A CA 1
ATOM 797 C C . LEU A 1 96 ? 7.948 -4.922 9.044 1.00 95.38 96 LEU A C 1
ATOM 799 O O . LEU A 1 96 ? 8.670 -3.986 9.398 1.00 95.38 96 LEU A O 1
ATOM 803 N N . GLU A 1 97 ? 8.417 -6.163 8.900 1.00 96.38 97 GLU A N 1
ATOM 804 C CA . GLU A 1 97 ? 9.832 -6.513 9.046 1.00 96.38 97 GLU A CA 1
ATOM 805 C C . GLU A 1 97 ? 10.693 -5.766 8.022 1.00 96.38 97 GLU A C 1
ATOM 807 O O . GLU A 1 97 ? 11.691 -5.141 8.389 1.00 96.38 97 GLU A O 1
ATOM 812 N N . HIS A 1 98 ? 10.268 -5.741 6.755 1.00 95.81 98 HIS A N 1
ATOM 813 C CA . HIS A 1 98 ? 10.935 -4.974 5.702 1.00 95.81 98 HIS A CA 1
ATOM 814 C C . HIS A 1 98 ? 11.027 -3.483 6.047 1.00 95.81 98 HIS A C 1
ATOM 816 O O . HIS A 1 98 ? 12.118 -2.910 5.988 1.00 95.81 98 HIS A O 1
ATOM 822 N N . LEU A 1 99 ? 9.918 -2.863 6.469 1.00 95.69 99 LEU A N 1
ATOM 823 C CA . LEU A 1 99 ? 9.898 -1.457 6.888 1.00 95.69 99 LEU A CA 1
ATOM 824 C C . LEU A 1 99 ? 10.844 -1.193 8.064 1.00 95.69 99 LEU A C 1
ATOM 826 O O . LEU A 1 99 ? 11.562 -0.192 8.072 1.00 95.69 99 LEU A O 1
ATOM 830 N N . THR A 1 100 ? 10.884 -2.106 9.031 1.00 94.75 100 THR A N 1
ATOM 831 C CA . THR A 1 100 ? 11.750 -2.002 10.209 1.00 94.75 100 THR A CA 1
ATOM 832 C C . THR A 1 100 ? 13.225 -2.117 9.821 1.00 94.75 100 THR A C 1
ATOM 834 O O . THR A 1 100 ? 14.041 -1.304 10.258 1.00 94.75 100 THR A O 1
ATOM 837 N N . HIS A 1 101 ? 13.572 -3.053 8.931 1.00 94.69 101 HIS A N 1
ATOM 838 C CA . HIS A 1 101 ? 14.933 -3.245 8.426 1.00 94.69 101 HIS A CA 1
ATOM 839 C C . HIS A 1 101 ? 15.473 -2.001 7.703 1.00 94.69 101 HIS A C 1
ATOM 841 O O . HIS A 1 101 ? 16.644 -1.646 7.843 1.00 94.69 101 HIS A O 1
ATOM 847 N N . ILE A 1 102 ? 14.618 -1.288 6.965 1.00 93.44 102 ILE A N 1
ATOM 848 C CA . ILE A 1 102 ? 14.988 -0.014 6.326 1.00 93.44 102 ILE A CA 1
ATOM 849 C C . ILE A 1 102 ? 14.764 1.208 7.230 1.00 93.44 102 ILE A C 1
ATOM 851 O O . ILE A 1 102 ? 14.947 2.342 6.776 1.00 93.44 102 ILE A O 1
ATOM 855 N N . SER A 1 103 ? 14.368 0.993 8.488 1.00 94.50 103 SER A N 1
ATOM 856 C CA . SER A 1 103 ? 14.051 2.027 9.481 1.00 94.50 103 SER A CA 1
ATOM 857 C C . SER A 1 103 ? 13.031 3.053 8.976 1.00 94.50 103 SER A C 1
ATOM 859 O O . SER A 1 103 ? 13.190 4.251 9.198 1.00 94.50 103 SER A O 1
ATOM 861 N N . PHE A 1 104 ? 12.020 2.594 8.231 1.00 93.81 104 PHE A N 1
ATOM 862 C CA . PHE A 1 104 ? 10.970 3.421 7.622 1.00 93.81 104 PHE A CA 1
ATOM 863 C C . PHE A 1 104 ? 11.509 4.567 6.741 1.00 93.81 104 PHE A C 1
ATOM 865 O O . PHE A 1 104 ? 10.831 5.568 6.500 1.00 93.81 104 PHE A O 1
ATOM 872 N N . ASN A 1 105 ? 12.743 4.449 6.240 1.00 93.50 105 ASN A N 1
ATOM 873 C CA . ASN A 1 105 ? 13.405 5.532 5.526 1.00 93.50 105 ASN A CA 1
ATOM 874 C C . ASN A 1 105 ? 12.969 5.593 4.053 1.00 93.50 105 ASN A C 1
ATOM 876 O O . ASN A 1 105 ? 13.605 5.007 3.173 1.00 93.50 105 ASN A O 1
ATOM 880 N N . TYR A 1 106 ? 11.915 6.361 3.780 1.00 92.19 106 TYR A N 1
ATOM 881 C CA . TYR A 1 106 ? 11.389 6.558 2.426 1.00 92.19 106 TYR A CA 1
ATOM 882 C C . TYR A 1 106 ? 12.343 7.324 1.489 1.00 92.19 106 TYR A C 1
ATOM 884 O O . TYR A 1 106 ? 12.252 7.178 0.276 1.00 92.19 106 TYR A O 1
ATOM 892 N N . HIS A 1 107 ? 13.333 8.069 2.000 1.00 91.25 107 HIS A N 1
ATOM 893 C CA . HIS A 1 107 ? 14.320 8.763 1.153 1.00 91.25 107 HIS A CA 1
ATOM 894 C C . HIS A 1 107 ? 15.256 7.798 0.409 1.00 91.25 107 HIS A C 1
ATOM 896 O O . HIS A 1 107 ? 15.945 8.186 -0.539 1.00 91.25 107 HIS A O 1
ATOM 902 N N . LYS A 1 108 ? 15.313 6.534 0.848 1.00 89.75 108 LYS A N 1
ATOM 903 C CA . LYS A 1 108 ? 16.062 5.474 0.168 1.00 89.75 108 LYS A CA 1
ATOM 904 C C . LYS A 1 108 ? 15.293 4.858 -0.999 1.00 89.75 108 LYS A C 1
ATOM 906 O O . LYS A 1 108 ? 15.898 4.107 -1.760 1.00 89.75 108 LYS A O 1
ATOM 911 N N . ILE A 1 109 ? 14.005 5.172 -1.158 1.00 91.88 109 ILE A N 1
ATOM 912 C CA . ILE A 1 109 ? 13.197 4.660 -2.260 1.00 91.88 109 ILE A CA 1
ATOM 913 C C . ILE A 1 109 ? 13.730 5.249 -3.564 1.00 91.88 109 ILE A C 1
ATOM 915 O O . ILE A 1 109 ? 13.606 6.443 -3.838 1.00 91.88 109 ILE A O 1
ATOM 919 N N . LYS A 1 110 ? 14.361 4.395 -4.367 1.00 92.38 110 LYS A N 1
ATOM 920 C CA . LYS A 1 110 ? 14.895 4.744 -5.679 1.00 92.38 110 LYS A CA 1
ATOM 921 C C . LYS A 1 110 ? 14.672 3.573 -6.616 1.00 92.38 110 LYS A C 1
ATOM 923 O O . LYS A 1 110 ? 15.245 2.504 -6.422 1.00 92.38 110 LYS A O 1
ATOM 928 N N . ILE A 1 111 ? 13.873 3.799 -7.649 1.00 94.44 111 ILE A N 1
ATOM 929 C CA . ILE A 1 111 ? 13.664 2.845 -8.738 1.00 94.44 111 ILE A CA 1
ATOM 930 C C . ILE A 1 111 ? 13.995 3.537 -10.057 1.00 94.44 111 ILE A C 1
ATOM 932 O O . ILE A 1 111 ? 13.791 4.742 -10.196 1.00 94.44 111 ILE A O 1
ATOM 936 N N . SER A 1 112 ? 14.532 2.791 -11.019 1.00 96.25 112 SER A N 1
ATOM 937 C CA . SER A 1 112 ? 14.744 3.315 -12.370 1.00 96.25 112 SER A CA 1
ATOM 938 C C . SER A 1 112 ? 13.421 3.379 -13.130 1.00 96.25 112 SER A C 1
ATOM 940 O O . SER A 1 112 ? 12.536 2.556 -12.892 1.00 96.25 112 SER A O 1
ATOM 942 N N . ASP A 1 113 ? 13.305 4.290 -14.097 1.00 95.75 113 ASP A N 1
ATOM 943 C CA . ASP A 1 113 ? 12.101 4.393 -14.934 1.00 95.75 113 ASP A CA 1
ATOM 944 C C . ASP A 1 113 ? 11.802 3.082 -15.668 1.00 95.75 113 ASP A C 1
ATOM 946 O O . ASP A 1 113 ? 10.664 2.626 -15.692 1.00 95.75 113 ASP A O 1
ATOM 950 N N . LYS A 1 114 ? 12.840 2.402 -16.176 1.00 97.00 114 LYS A N 1
ATOM 951 C CA . LYS A 1 114 ? 12.698 1.084 -16.812 1.00 97.00 114 LYS A CA 1
ATOM 952 C C . LYS A 1 114 ? 12.076 0.056 -15.864 1.00 97.00 114 LYS A C 1
ATOM 954 O O . LYS A 1 114 ? 11.224 -0.722 -16.282 1.00 97.00 114 LYS A O 1
ATOM 959 N N . PHE A 1 115 ? 12.515 0.029 -14.605 1.00 97.00 115 PHE A N 1
ATOM 960 C CA . PHE A 1 115 ? 11.967 -0.903 -13.624 1.00 97.00 115 PHE A CA 1
ATOM 961 C C . PHE A 1 115 ? 10.547 -0.509 -13.206 1.00 97.00 115 PHE A C 1
ATOM 963 O O . PHE A 1 115 ? 9.682 -1.372 -13.104 1.00 97.00 115 PHE A O 1
ATOM 970 N N . ARG A 1 116 ? 10.275 0.792 -13.053 1.00 96.88 116 ARG A N 1
ATOM 971 C CA . ARG A 1 116 ? 8.933 1.318 -12.786 1.00 96.88 116 ARG A CA 1
ATOM 972 C C . ARG A 1 116 ? 7.931 0.912 -13.869 1.00 96.88 116 ARG A C 1
ATOM 974 O O . ARG A 1 116 ? 6.866 0.416 -13.523 1.00 96.88 116 ARG A O 1
ATOM 981 N N . SER A 1 117 ? 8.280 1.059 -15.149 1.00 96.81 117 SER A N 1
ATOM 982 C CA . SER A 1 117 ? 7.420 0.639 -16.266 1.00 96.81 117 SER A CA 1
ATOM 983 C C . SER A 1 117 ? 7.160 -0.870 -16.276 1.00 96.81 117 SER A C 1
ATOM 985 O O . SER A 1 117 ? 6.073 -1.311 -16.637 1.00 96.81 117 SER A O 1
ATOM 987 N N . GLU A 1 118 ? 8.132 -1.679 -15.851 1.00 97.00 118 GLU A N 1
ATOM 988 C CA . GLU A 1 118 ? 7.937 -3.124 -15.717 1.00 97.00 118 GLU A CA 1
ATOM 989 C C . GLU A 1 118 ? 6.972 -3.467 -14.570 1.00 97.00 118 GLU A C 1
ATOM 991 O O . GLU A 1 118 ? 6.087 -4.304 -14.744 1.00 97.00 118 GLU A O 1
ATOM 996 N N . LEU A 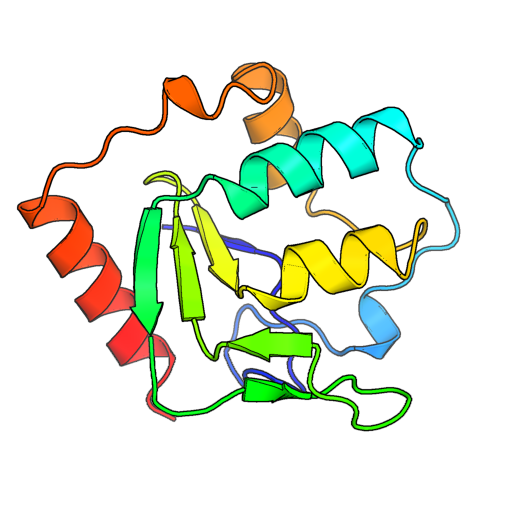1 119 ? 7.081 -2.785 -13.423 1.00 96.81 119 LEU A N 1
ATOM 997 C CA . LEU A 1 119 ? 6.125 -2.927 -12.318 1.00 96.81 119 LEU A CA 1
ATOM 998 C C . LEU A 1 119 ? 4.713 -2.487 -12.726 1.00 96.81 119 LEU A C 1
ATOM 1000 O O . LEU A 1 119 ? 3.740 -3.159 -12.389 1.00 96.81 119 LEU A O 1
ATOM 1004 N N . GLU A 1 120 ? 4.599 -1.393 -13.480 1.00 96.12 120 GLU A N 1
ATOM 1005 C CA . GLU A 1 120 ? 3.330 -0.905 -14.025 1.00 96.12 120 GLU A CA 1
ATOM 1006 C C . GLU A 1 120 ? 2.673 -1.945 -14.939 1.00 96.12 120 GLU A C 1
ATOM 1008 O O . GLU A 1 120 ? 1.484 -2.238 -14.781 1.00 96.12 120 GLU A O 1
ATOM 1013 N N . ARG A 1 121 ? 3.446 -2.556 -15.846 1.00 95.44 121 ARG A N 1
ATOM 1014 C CA . ARG A 1 121 ? 2.970 -3.626 -16.732 1.00 95.44 121 ARG A CA 1
ATOM 1015 C C . ARG A 1 121 ? 2.470 -4.833 -15.934 1.00 95.44 121 ARG A C 1
ATOM 1017 O O . ARG A 1 121 ? 1.344 -5.274 -16.151 1.00 95.44 121 ARG A O 1
ATOM 1024 N N . GLN A 1 122 ? 3.269 -5.324 -14.983 1.00 94.81 122 GLN A N 1
ATOM 1025 C CA . GLN A 1 122 ? 2.910 -6.473 -14.140 1.00 94.81 122 GLN A CA 1
ATOM 1026 C C . GLN A 1 122 ? 1.653 -6.211 -13.302 1.00 94.81 122 GLN A C 1
ATOM 1028 O O . GLN A 1 122 ? 0.781 -7.073 -13.195 1.00 94.81 122 GLN A O 1
ATOM 1033 N N . LEU A 1 123 ? 1.545 -5.020 -12.706 1.00 95.06 123 LEU A N 1
ATOM 1034 C CA . LEU A 1 123 ? 0.375 -4.639 -11.920 1.00 95.06 123 LEU A CA 1
ATOM 1035 C C . LEU A 1 123 ? -0.870 -4.528 -12.804 1.00 95.06 123 LEU A C 1
ATOM 1037 O O . LEU A 1 123 ? -1.928 -5.030 -12.436 1.00 95.06 123 LEU A O 1
ATOM 1041 N N . SER A 1 124 ? -0.738 -3.926 -13.986 1.00 93.19 124 SER A N 1
ATOM 1042 C CA . SER A 1 124 ? -1.841 -3.791 -14.941 1.00 93.19 124 SER A CA 1
ATOM 1043 C C . SER A 1 124 ? -2.373 -5.145 -15.408 1.00 93.19 124 SER A C 1
ATOM 1045 O O . SER A 1 124 ? -3.578 -5.297 -15.564 1.00 93.19 124 SER A O 1
ATOM 1047 N N . GLU A 1 125 ? -1.505 -6.138 -15.610 1.00 92.94 125 GLU A N 1
ATOM 1048 C CA . GLU A 1 125 ? -1.908 -7.506 -15.967 1.00 92.94 125 GLU A CA 1
ATOM 1049 C C . GLU A 1 125 ? -2.689 -8.194 -14.842 1.00 92.94 125 GLU A C 1
ATOM 1051 O O . GLU A 1 125 ? -3.654 -8.900 -15.116 1.00 92.94 125 GLU A O 1
ATOM 1056 N N . LYS A 1 126 ? -2.324 -7.948 -13.578 1.00 91.12 126 LYS A N 1
ATOM 1057 C CA . LYS A 1 126 ? -3.048 -8.487 -12.415 1.00 91.12 126 LYS A CA 1
ATOM 1058 C C . LYS A 1 126 ? -4.414 -7.844 -12.201 1.00 91.12 126 LYS A C 1
ATOM 1060 O O . LYS A 1 126 ? -5.326 -8.519 -11.746 1.00 91.12 126 LYS A O 1
ATOM 1065 N N . MET A 1 127 ? -4.544 -6.559 -12.523 1.00 87.75 127 MET A N 1
ATOM 1066 C CA . MET A 1 127 ? -5.787 -5.794 -12.368 1.00 87.75 127 MET A CA 1
ATOM 1067 C C . MET A 1 127 ? -6.790 -6.021 -13.510 1.00 87.75 127 MET A C 1
ATOM 1069 O O . MET A 1 127 ? -7.885 -5.471 -13.474 1.00 87.75 127 MET A O 1
ATOM 1073 N N . ARG A 1 128 ? -6.419 -6.786 -14.545 1.00 73.38 128 ARG A N 1
ATOM 1074 C CA . ARG A 1 128 ? -7.298 -7.149 -15.663 1.00 73.38 128 ARG A CA 1
ATOM 1075 C C . ARG A 1 128 ? -8.002 -8.473 -15.374 1.00 73.38 128 ARG A C 1
ATOM 1077 O O . ARG A 1 128 ? -7.602 -9.498 -15.920 1.00 73.38 128 ARG A O 1
ATOM 1084 N N . TYR A 1 129 ? -9.050 -8.420 -14.561 1.00 46.47 129 TYR A N 1
ATOM 1085 C CA . TYR A 1 129 ? -10.104 -9.433 -14.495 1.00 46.47 129 TYR A CA 1
ATOM 1086 C C . TYR A 1 129 ? -11.456 -8.744 -14.333 1.00 46.47 129 TYR A C 1
ATOM 1088 O O . TYR A 1 129 ? -11.519 -7.765 -13.558 1.00 46.47 129 TYR A O 1
#

Foldseek 3Di:
DAEWQAECVQAVFPNHDHPVVQFDPDFADPVLLVLVLVLQVLFAWQDFDPDFDADPPPRHGQGGQTWGDLLPYIYGRCSNVCVVVHRRGDGDPVVSVVCVVVVSDNVNRDDDPVSSNVVSVVVVVRRPD

Sequence (129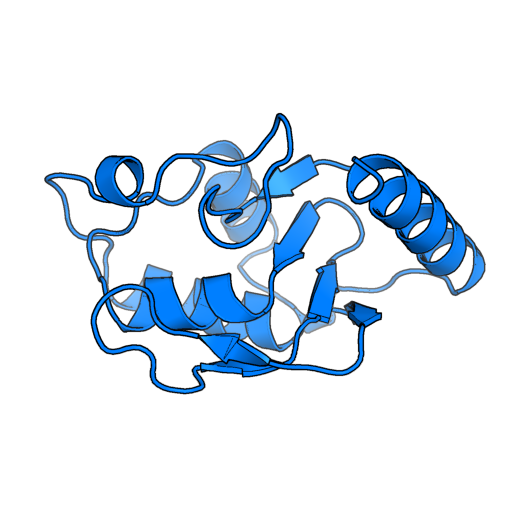 aa):
MKLVGFIREHNDIVESVAYESIFFNVKNNEETIINTTNYLNNGILVLAWMGYFKDLDNGDLIAPNSYYTDGSYIWPAYFSYYLKKYPNYKIDAEFLEHLTHISFNYHKIKISDKFRSELERQLSEKMRY

Radius of gyration: 14.07 Å; chains: 1; bounding box: 36×23×36 Å

pLDDT: mean 94.7, std 5.24, range [46.47, 98.38]

Organism: NCBI:txid2133766

Secondary structure (DSSP, 8-state):
-EE-S-BTTT---TT-B-GGGGB-SSPPPHHHHHHHHHHHHTSEEEEEEEEEEEPTTT--EEEEEEEEESSSEEEETHHHHHHHH-TTB---HHHHHHHHHTTT-GGG----HHHHHHHHHHHHHHT--